Protein AF-U9UHY8-F1 (afdb_monomer_lite)

Foldseek 3Di:
DDDPPDDPDDPCPPDPPCPVPPDDQDDLLVVQLVVVVVVPPDPDDPVVSVVVSVVVVVVDDVVVVVVSVVVSVVVSVVVVVVVVVVVVVVVVVVVVVVVVPDPDPPDDDDD

Structure (mmCIF, N/CA/C/O backbone):
data_AF-U9UHY8-F1
#
_entry.id   AF-U9UHY8-F1
#
loop_
_atom_site.group_PDB
_atom_site.id
_atom_site.type_symbol
_atom_site.label_atom_id
_atom_site.label_alt_id
_atom_site.label_comp_id
_atom_site.label_asym_id
_atom_site.label_entity_id
_atom_site.label_seq_id
_atom_site.pdbx_PDB_ins_code
_atom_site.Cartn_x
_atom_site.Cartn_y
_atom_site.Cartn_z
_atom_site.occupancy
_atom_site.B_iso_or_equiv
_atom_site.auth_seq_id
_atom_site.auth_comp_id
_atom_site.auth_asym_id
_atom_site.auth_atom_id
_atom_site.pdbx_PDB_model_num
ATOM 1 N N . MET A 1 1 ? -23.013 -54.984 -7.892 1.00 50.12 1 MET A N 1
ATOM 2 C CA . MET A 1 1 ? -21.879 -54.576 -7.036 1.00 50.12 1 MET A CA 1
ATOM 3 C C . MET A 1 1 ? -21.319 -53.286 -7.613 1.00 50.12 1 MET A C 1
ATOM 5 O O . MET A 1 1 ? -20.990 -53.283 -8.791 1.00 50.12 1 MET A O 1
ATOM 9 N N . ALA A 1 2 ? -21.341 -52.182 -6.862 1.00 60.88 2 ALA A N 1
ATOM 10 C CA . ALA A 1 2 ? -20.908 -50.880 -7.369 1.00 60.88 2 ALA A CA 1
ATOM 11 C C . ALA A 1 2 ? -19.380 -50.768 -7.292 1.00 60.88 2 ALA A C 1
ATOM 13 O O . ALA A 1 2 ? -18.789 -50.915 -6.225 1.00 60.88 2 ALA A O 1
ATOM 14 N N . GLU A 1 3 ? -18.756 -50.544 -8.442 1.00 63.19 3 GLU A N 1
ATOM 15 C CA . GLU A 1 3 ? -17.312 -50.421 -8.602 1.00 63.19 3 GLU A CA 1
ATOM 16 C C . GLU A 1 3 ? -16.850 -49.065 -8.032 1.00 63.19 3 GLU A C 1
ATOM 18 O O . GLU A 1 3 ? -17.045 -48.008 -8.636 1.00 63.19 3 GLU A O 1
ATOM 23 N N . LEU A 1 4 ? -16.287 -49.078 -6.820 1.00 66.25 4 LEU A N 1
ATOM 24 C CA . LEU A 1 4 ? -15.700 -47.896 -6.190 1.00 66.25 4 LEU A CA 1
ATOM 25 C C . LEU A 1 4 ? -14.406 -47.524 -6.922 1.00 66.25 4 LEU A C 1
ATOM 27 O O . LEU A 1 4 ? -13.341 -48.080 -6.661 1.00 66.25 4 LEU A O 1
ATOM 31 N N . ARG A 1 5 ? -14.487 -46.554 -7.838 1.00 68.62 5 ARG A N 1
ATOM 32 C CA . ARG A 1 5 ? -13.304 -45.926 -8.437 1.00 68.62 5 ARG A CA 1
ATOM 33 C C . ARG A 1 5 ? -12.611 -45.048 -7.397 1.00 68.62 5 ARG A C 1
ATOM 35 O O . ARG A 1 5 ? -13.010 -43.911 -7.155 1.00 68.62 5 ARG A O 1
ATOM 42 N N . VAL A 1 6 ? -11.560 -45.586 -6.783 1.00 65.75 6 VAL A N 1
ATOM 43 C CA . VAL A 1 6 ? -10.645 -44.828 -5.925 1.00 65.75 6 VAL A CA 1
ATOM 44 C C . VAL A 1 6 ? -9.783 -43.946 -6.823 1.00 65.75 6 VAL A C 1
ATOM 46 O O . VAL A 1 6 ? -8.855 -44.415 -7.477 1.00 65.75 6 VAL A O 1
ATOM 49 N N . PHE A 1 7 ? -10.098 -42.654 -6.876 1.00 70.25 7 PHE A N 1
ATOM 50 C CA . PHE A 1 7 ? -9.213 -41.673 -7.493 1.00 70.25 7 PHE A CA 1
ATOM 51 C C . PHE A 1 7 ? -8.005 -41.464 -6.582 1.00 70.25 7 PHE A C 1
ATOM 53 O O . PHE A 1 7 ? -8.084 -40.785 -5.558 1.00 70.25 7 PHE A O 1
ATOM 60 N N . GLN A 1 8 ? -6.872 -42.053 -6.956 1.00 67.94 8 GLN A N 1
ATOM 61 C CA . GLN A 1 8 ? -5.594 -41.772 -6.320 1.00 67.94 8 GLN A CA 1
ATOM 62 C C . GLN A 1 8 ? -5.168 -40.346 -6.693 1.00 67.94 8 GLN A C 1
ATOM 64 O O . GLN A 1 8 ? -4.636 -40.099 -7.773 1.00 67.94 8 GLN A O 1
ATOM 69 N N . TYR A 1 9 ? -5.440 -39.383 -5.811 1.00 68.62 9 TYR A N 1
ATOM 70 C CA . TYR A 1 9 ? -4.978 -38.010 -5.989 1.00 68.62 9 TYR A CA 1
ATOM 71 C C . TYR A 1 9 ? -3.472 -37.940 -5.719 1.00 68.62 9 TYR A C 1
ATOM 73 O O . TYR A 1 9 ? -3.028 -37.739 -4.589 1.00 68.62 9 TYR A O 1
ATOM 81 N N . SER A 1 10 ? -2.664 -38.108 -6.763 1.00 68.44 10 SER A N 1
ATOM 82 C CA . SER A 1 10 ? -1.267 -37.694 -6.718 1.00 68.44 10 SER A CA 1
ATOM 83 C C . SER A 1 10 ? -1.235 -36.170 -6.814 1.00 68.44 10 SER A C 1
ATOM 85 O O . SER A 1 10 ? -1.471 -35.616 -7.890 1.00 68.44 10 SER A O 1
ATOM 87 N N . PHE A 1 11 ? -0.961 -35.482 -5.703 1.00 67.38 11 PHE A N 1
ATOM 88 C CA . PHE A 1 11 ? -0.604 -34.065 -5.730 1.00 67.38 11 PHE A CA 1
ATOM 89 C C . PHE A 1 11 ? 0.708 -33.927 -6.506 1.00 67.38 11 PHE A C 1
ATOM 91 O O . PHE A 1 11 ? 1.805 -33.992 -5.953 1.00 67.38 11 PHE A O 1
ATOM 98 N N . GLN A 1 12 ? 0.592 -33.795 -7.823 1.00 61.34 12 GLN A N 1
ATOM 99 C CA . GLN A 1 12 ? 1.695 -33.438 -8.685 1.00 61.34 12 GLN A CA 1
ATOM 100 C C . GLN A 1 12 ? 2.038 -31.991 -8.337 1.00 61.34 12 GLN A C 1
ATOM 102 O O . GLN A 1 12 ? 1.374 -31.049 -8.769 1.00 61.34 12 GLN A O 1
ATOM 107 N N . SER A 1 13 ? 3.083 -31.794 -7.530 1.00 57.91 13 SER A N 1
ATOM 108 C CA . SER A 1 13 ? 3.714 -30.490 -7.295 1.00 57.91 13 SER A CA 1
ATOM 109 C C . SER A 1 13 ? 4.454 -30.022 -8.554 1.00 57.91 13 SER A C 1
ATOM 111 O O . SER A 1 13 ? 5.592 -29.552 -8.477 1.00 57.91 13 SER A O 1
ATOM 113 N N . GLU A 1 14 ? 3.847 -30.244 -9.720 1.00 52.88 14 GLU A N 1
ATOM 114 C CA . GLU A 1 14 ? 4.429 -30.152 -11.041 1.00 52.88 14 GLU A CA 1
ATOM 115 C C . GLU A 1 14 ? 4.655 -28.702 -11.355 1.00 52.88 14 GLU A C 1
ATOM 117 O O . GLU A 1 14 ? 3.864 -28.025 -12.001 1.00 52.88 14 GLU A O 1
ATOM 122 N N . THR A 1 15 ? 5.774 -28.228 -10.826 1.00 52.56 15 THR A N 1
ATOM 123 C CA . THR A 1 15 ? 6.261 -26.881 -10.950 1.00 52.56 15 THR A CA 1
ATOM 124 C C . THR A 1 15 ? 5.168 -25.902 -10.538 1.00 52.56 15 THR A C 1
ATOM 126 O O . THR A 1 15 ? 4.305 -25.502 -11.318 1.00 52.56 15 THR A O 1
ATOM 129 N N . LEU A 1 16 ? 5.274 -25.380 -9.316 1.00 50.16 16 LEU A N 1
ATOM 130 C CA . LEU A 1 16 ? 5.025 -23.957 -9.128 1.00 50.16 16 LEU A CA 1
ATOM 131 C C . LEU A 1 16 ? 5.842 -23.252 -10.216 1.00 50.16 16 LEU A C 1
ATOM 133 O O . LEU A 1 16 ? 6.993 -22.876 -10.009 1.00 50.16 16 LEU A O 1
ATOM 137 N N . LYS A 1 17 ? 5.267 -23.135 -11.417 1.00 53.78 17 LYS A N 1
ATOM 138 C CA . LYS A 1 17 ? 5.657 -22.226 -12.461 1.00 53.78 17 LYS A CA 1
ATOM 139 C C . LYS A 1 17 ? 5.433 -20.929 -11.742 1.00 53.78 17 LYS A C 1
ATOM 141 O O . LYS A 1 17 ? 4.335 -20.374 -11.721 1.00 53.78 17 LYS A O 1
ATOM 146 N N . VAL A 1 18 ? 6.495 -20.478 -11.086 1.00 56.72 18 VAL A N 1
ATOM 147 C CA . VAL A 1 18 ? 6.726 -19.107 -10.705 1.00 56.72 18 VAL A CA 1
ATOM 148 C C . VAL A 1 18 ? 6.818 -18.375 -12.040 1.00 56.72 18 VAL A C 1
ATOM 150 O O . VAL A 1 18 ? 7.854 -17.842 -12.426 1.00 56.72 18 VAL A O 1
ATOM 153 N N . LEU A 1 19 ? 5.704 -18.355 -12.784 1.00 53.22 19 LEU A N 1
ATOM 154 C CA . LEU A 1 19 ? 5.313 -17.250 -13.607 1.00 53.22 19 LEU A CA 1
ATOM 155 C C . LEU A 1 19 ? 5.497 -16.105 -12.640 1.00 53.22 19 LEU A C 1
ATOM 157 O O . LEU A 1 19 ? 4.753 -15.991 -11.664 1.00 53.22 19 LEU A O 1
ATOM 161 N N . LYS A 1 20 ? 6.601 -15.376 -12.816 1.00 59.91 20 LYS A N 1
ATOM 162 C CA . LYS A 1 20 ? 6.973 -14.224 -12.009 1.00 59.91 20 LYS A CA 1
ATOM 163 C C . LYS A 1 20 ? 5.884 -13.187 -12.253 1.00 59.91 20 LYS A C 1
ATOM 165 O O . LYS A 1 20 ? 6.095 -12.232 -12.999 1.00 59.91 20 LYS A O 1
ATOM 170 N N . LYS A 1 21 ? 4.692 -13.412 -11.687 1.00 60.25 21 LYS A N 1
ATOM 171 C CA . LYS A 1 21 ? 3.534 -12.544 -11.798 1.00 60.25 21 LYS A CA 1
ATOM 172 C C . LYS A 1 21 ? 4.046 -11.212 -11.308 1.00 60.25 21 LYS A C 1
ATOM 174 O O . LYS A 1 21 ? 4.580 -11.098 -10.198 1.00 60.25 21 LYS A O 1
ATOM 179 N N . ARG A 1 22 ? 4.015 -10.230 -12.207 1.00 62.81 22 ARG A N 1
ATOM 180 C CA . ARG A 1 22 ? 4.494 -8.890 -11.900 1.00 62.81 22 ARG A CA 1
ATOM 181 C C . ARG A 1 22 ? 3.706 -8.446 -10.672 1.00 62.81 22 ARG A C 1
ATOM 183 O O . ARG A 1 22 ? 2.477 -8.446 -10.700 1.00 62.81 22 ARG A O 1
ATOM 190 N N . LYS A 1 23 ? 4.414 -8.160 -9.571 1.00 65.75 23 LYS A N 1
ATOM 191 C CA . LYS A 1 23 ? 3.785 -7.612 -8.365 1.00 65.75 23 LYS A CA 1
ATOM 192 C C . LYS A 1 23 ? 2.988 -6.391 -8.814 1.00 65.75 23 LYS A C 1
ATOM 194 O O . LYS A 1 23 ? 3.563 -5.526 -9.479 1.00 65.75 23 LYS A O 1
ATOM 199 N N . ARG A 1 24 ? 1.688 -6.378 -8.504 1.00 69.81 24 ARG A N 1
ATOM 200 C CA . ARG A 1 24 ? 0.781 -5.298 -8.900 1.00 69.81 24 ARG A CA 1
ATOM 201 C C . ARG A 1 24 ? 1.358 -3.956 -8.453 1.00 69.81 24 ARG A C 1
ATOM 203 O O . ARG A 1 24 ? 2.095 -3.872 -7.459 1.00 69.81 24 ARG A O 1
ATOM 210 N N . GLU A 1 25 ? 1.057 -2.924 -9.229 1.00 72.62 25 GLU A N 1
ATOM 211 C CA . GLU A 1 25 ? 1.370 -1.559 -8.831 1.00 72.62 25 GLU A CA 1
ATOM 212 C C . GLU A 1 25 ? 0.694 -1.280 -7.484 1.00 72.62 25 GLU A C 1
ATOM 214 O O . GLU A 1 25 ? -0.391 -1.791 -7.196 1.00 72.62 25 GLU A O 1
ATOM 219 N N . SER A 1 26 ? 1.409 -0.594 -6.593 1.00 75.19 26 SER A N 1
ATOM 220 C CA . SER A 1 26 ? 0.891 -0.364 -5.245 1.00 75.19 26 SER A CA 1
ATOM 221 C C . SER A 1 26 ? -0.303 0.589 -5.331 1.00 75.19 26 SER A C 1
ATOM 223 O O . SER A 1 26 ? -0.259 1.528 -6.116 1.00 75.19 26 SER A O 1
ATOM 225 N N . ASN A 1 27 ? -1.360 0.353 -4.550 1.00 83.88 27 ASN A N 1
ATOM 226 C CA . ASN A 1 27 ? -2.505 1.269 -4.439 1.00 83.88 27 ASN A CA 1
ATOM 227 C C . ASN A 1 27 ? -2.105 2.483 -3.564 1.00 83.88 27 ASN A C 1
ATOM 229 O O . ASN A 1 27 ? -1.439 2.257 -2.545 1.00 83.88 27 ASN A O 1
ATOM 233 N N . PRO A 1 28 ? -2.506 3.729 -3.908 1.00 83.69 28 PRO A N 1
ATOM 234 C CA . PRO A 1 28 ? -2.356 4.912 -3.050 1.00 83.69 28 PRO A CA 1
ATOM 235 C C . PRO A 1 28 ? -2.713 4.678 -1.575 1.00 83.69 28 PRO A C 1
ATOM 237 O O . PRO A 1 28 ? -1.973 5.101 -0.687 1.00 83.69 28 PRO A O 1
ATOM 240 N N . PHE A 1 29 ? -3.781 3.919 -1.311 1.00 84.88 29 PHE A N 1
ATOM 241 C CA . PHE A 1 29 ? -4.231 3.594 0.044 1.00 84.88 29 PHE A CA 1
ATOM 242 C C . PHE A 1 29 ? -3.177 2.839 0.871 1.00 84.88 29 PHE A C 1
ATOM 244 O O . PHE A 1 29 ? -3.044 3.067 2.072 1.00 84.88 29 PHE A O 1
ATOM 251 N N . PHE A 1 30 ? -2.391 1.951 0.249 1.00 84.69 30 PHE A N 1
ATOM 252 C CA . PHE A 1 30 ? -1.370 1.191 0.977 1.00 84.69 30 PHE A CA 1
ATOM 253 C C . PHE A 1 30 ? -0.216 2.074 1.450 1.00 84.69 30 PHE A C 1
ATOM 255 O O . PHE A 1 30 ? 0.325 1.811 2.521 1.00 84.69 30 PHE A O 1
ATOM 262 N N . LEU A 1 31 ? 0.151 3.109 0.683 1.00 84.62 31 LEU A N 1
ATOM 263 C CA . LEU A 1 31 ? 1.159 4.073 1.132 1.00 84.62 31 LEU A CA 1
ATOM 264 C C . LEU A 1 31 ? 0.634 4.894 2.304 1.00 84.62 31 LEU A C 1
ATOM 266 O O . LEU A 1 31 ? 1.323 4.996 3.311 1.00 84.62 31 LEU A O 1
ATOM 270 N N . PHE A 1 32 ? -0.595 5.397 2.196 1.00 87.44 32 PHE A N 1
ATOM 271 C CA . PHE A 1 32 ? -1.240 6.153 3.266 1.00 87.44 32 PHE A CA 1
ATOM 272 C C . PHE A 1 32 ? -1.332 5.344 4.567 1.00 87.44 32 PHE A C 1
ATOM 274 O O . PHE A 1 32 ? -0.900 5.790 5.625 1.00 87.44 32 PHE A O 1
ATOM 281 N N . ARG A 1 33 ? -1.807 4.097 4.484 1.00 88.38 33 ARG A N 1
ATOM 282 C CA . ARG A 1 33 ? -1.876 3.198 5.639 1.00 88.38 33 ARG A CA 1
ATOM 283 C C . ARG A 1 33 ? -0.495 2.904 6.237 1.00 88.38 33 ARG A C 1
ATOM 285 O O . ARG A 1 33 ? -0.383 2.763 7.453 1.00 88.38 33 ARG A O 1
ATOM 292 N N . ASN A 1 34 ? 0.540 2.765 5.407 1.00 87.00 34 ASN A N 1
ATOM 293 C CA . ASN A 1 34 ? 1.896 2.528 5.900 1.00 87.00 34 ASN A CA 1
ATOM 294 C C . ASN A 1 34 ? 2.470 3.770 6.597 1.00 87.00 34 ASN A C 1
ATOM 296 O O . ASN A 1 34 ? 3.056 3.631 7.662 1.00 87.00 34 ASN A O 1
ATOM 300 N N . ASP A 1 35 ? 2.224 4.963 6.054 1.00 88.00 35 ASP A N 1
ATOM 301 C CA . ASP A 1 35 ? 2.584 6.238 6.686 1.00 88.00 35 ASP A CA 1
ATOM 302 C C . ASP A 1 35 ? 1.887 6.406 8.049 1.00 88.00 35 ASP A C 1
ATOM 304 O O . ASP A 1 35 ? 2.537 6.709 9.047 1.00 88.00 35 ASP A O 1
ATOM 308 N N . MET A 1 36 ? 0.591 6.083 8.145 1.00 86.50 36 MET A N 1
ATOM 309 C CA . MET A 1 36 ? -0.123 6.055 9.431 1.00 86.50 36 MET A CA 1
ATOM 310 C C . MET A 1 36 ? 0.474 5.045 10.417 1.00 86.50 36 MET A C 1
ATOM 312 O O . MET A 1 36 ? 0.515 5.305 11.617 1.00 86.50 36 MET A O 1
ATOM 316 N N . ARG A 1 37 ? 0.946 3.891 9.929 1.00 86.00 37 ARG A N 1
ATOM 317 C CA . ARG A 1 37 ? 1.608 2.880 10.763 1.00 86.00 37 ARG A CA 1
ATOM 318 C C . ARG A 1 37 ? 2.967 3.341 11.270 1.00 86.00 37 ARG A C 1
ATOM 320 O O . ARG A 1 37 ? 3.300 3.026 12.404 1.00 86.00 37 ARG A O 1
ATOM 327 N N . GLU A 1 38 ? 3.741 4.040 10.450 1.00 86.38 38 GLU A N 1
ATOM 328 C CA . GLU A 1 38 ? 5.041 4.592 10.848 1.00 86.38 38 GLU A C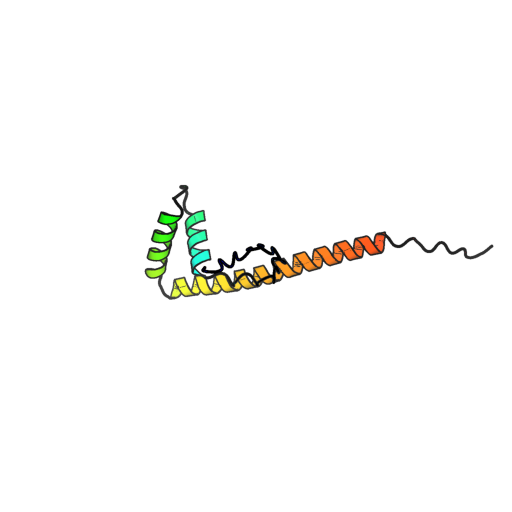A 1
ATOM 329 C C . GLU A 1 38 ? 4.884 5.732 11.859 1.00 86.38 38 GLU A C 1
ATOM 331 O O . GLU A 1 38 ? 5.659 5.821 12.807 1.00 86.38 38 GLU A O 1
ATOM 336 N N . LYS A 1 39 ? 3.837 6.553 11.713 1.00 85.00 39 LYS A N 1
ATOM 337 C CA . LYS A 1 39 ? 3.498 7.623 12.665 1.00 85.00 39 LYS A CA 1
ATOM 338 C C . LYS A 1 39 ? 2.885 7.110 13.967 1.00 85.00 39 LYS A C 1
ATOM 340 O O . LYS A 1 39 ? 2.943 7.795 14.987 1.00 85.00 39 LYS A O 1
ATOM 345 N N . ALA A 1 40 ? 2.288 5.920 13.955 1.00 84.12 40 ALA A N 1
ATOM 346 C CA . ALA A 1 40 ? 1.733 5.317 15.155 1.00 84.12 40 ALA A CA 1
ATOM 347 C C . ALA A 1 40 ? 2.865 4.895 16.108 1.00 84.12 40 ALA A C 1
ATOM 349 O O . ALA A 1 40 ? 3.547 3.898 15.893 1.00 84.12 40 ALA A O 1
ATOM 350 N N . GLN A 1 41 ? 3.031 5.637 17.206 1.00 69.19 41 GLN A N 1
ATOM 351 C CA . GLN A 1 41 ? 4.031 5.345 18.243 1.00 69.19 41 GLN A CA 1
ATOM 352 C C . GLN A 1 41 ? 3.771 4.016 18.975 1.00 69.19 41 GLN A C 1
ATOM 354 O O . GLN A 1 41 ? 4.693 3.396 19.502 1.00 69.19 41 GLN A O 1
ATOM 359 N N . LYS A 1 42 ? 2.513 3.558 19.013 1.00 77.69 42 LYS A N 1
ATOM 360 C CA . LYS A 1 42 ? 2.111 2.295 19.647 1.00 77.69 42 LYS A CA 1
ATOM 361 C C . LYS A 1 42 ? 1.978 1.191 18.600 1.00 77.69 42 LYS A C 1
ATOM 363 O O . LYS A 1 42 ? 1.459 1.420 17.508 1.00 77.69 42 LYS A O 1
ATOM 368 N N . LYS A 1 43 ? 2.376 -0.037 18.961 1.00 77.62 43 LYS A N 1
ATOM 369 C CA . LYS A 1 43 ? 2.132 -1.254 18.164 1.00 77.62 43 LYS A CA 1
ATOM 370 C C . LYS A 1 43 ? 0.634 -1.589 18.170 1.00 77.62 43 LYS A C 1
ATOM 372 O O . LYS A 1 43 ? 0.196 -2.502 18.860 1.00 77.62 43 LYS A O 1
ATOM 377 N N . LEU A 1 44 ? -0.146 -0.821 17.415 1.00 80.50 44 LEU A N 1
ATOM 378 C CA . LEU A 1 44 ? -1.567 -1.070 17.204 1.00 80.50 44 LEU A CA 1
ATOM 379 C C . LEU A 1 44 ? -1.765 -2.395 16.472 1.00 80.50 44 LEU A C 1
ATOM 381 O O . LEU A 1 44 ? -0.978 -2.773 15.591 1.00 80.50 44 LEU A O 1
ATOM 385 N N . LYS A 1 45 ? -2.852 -3.093 16.812 1.00 87.06 45 LYS A N 1
ATOM 386 C CA . LYS A 1 45 ? -3.227 -4.313 16.106 1.00 87.06 45 LYS A CA 1
ATOM 387 C C . LYS A 1 45 ? -3.553 -3.955 14.661 1.00 87.06 45 LYS A C 1
ATOM 389 O O . LYS A 1 45 ? -4.244 -2.979 14.370 1.00 87.06 45 LYS A O 1
ATOM 394 N N . MET A 1 46 ? -3.072 -4.774 13.730 1.00 83.31 46 MET A N 1
ATOM 395 C CA . MET A 1 46 ? -3.193 -4.488 12.299 1.00 83.31 46 MET A CA 1
ATOM 396 C C . MET A 1 46 ? -4.652 -4.304 11.839 1.00 83.31 46 MET A C 1
ATOM 398 O O . MET A 1 46 ? -4.916 -3.564 10.890 1.00 83.31 46 MET A O 1
A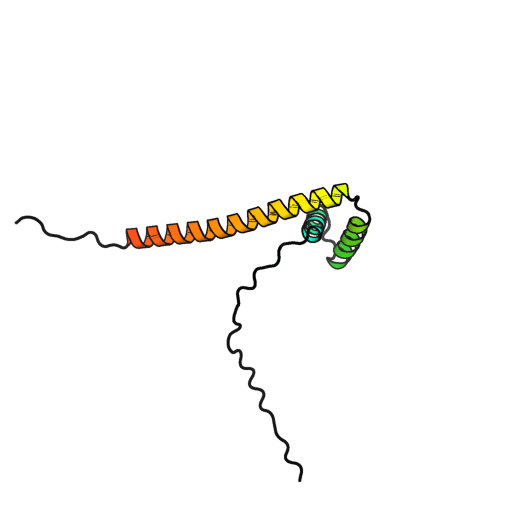TOM 402 N N . THR A 1 47 ? -5.600 -4.956 12.515 1.00 87.69 47 THR A N 1
ATOM 403 C CA . THR A 1 47 ? -7.044 -4.837 12.275 1.00 87.69 47 THR A CA 1
ATOM 404 C C . THR A 1 47 ? -7.574 -3.440 12.586 1.00 87.69 47 THR A C 1
ATOM 406 O O . THR A 1 47 ? -8.299 -2.876 11.773 1.00 87.69 47 THR A O 1
ATOM 409 N N . GLU A 1 48 ? -7.183 -2.862 13.720 1.00 88.19 48 GLU A N 1
ATOM 410 C CA . GLU A 1 48 ? -7.618 -1.528 14.155 1.00 88.19 48 GLU A CA 1
ATOM 411 C C . GLU A 1 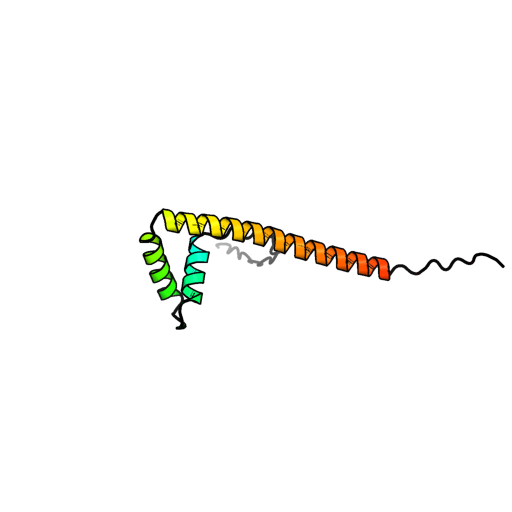48 ? -7.034 -0.454 13.247 1.00 88.19 48 GLU A C 1
ATOM 413 O O . GLU A 1 48 ? -7.761 0.394 12.735 1.00 88.19 48 GLU A O 1
ATOM 418 N N . LEU A 1 49 ? -5.743 -0.578 12.934 1.00 88.50 49 LEU A N 1
ATOM 419 C CA . LEU A 1 49 ? -5.069 0.327 12.012 1.00 88.50 49 LEU A CA 1
ATOM 420 C C . LEU A 1 49 ? -5.705 0.306 10.615 1.00 88.50 49 LEU A C 1
ATOM 422 O O . LEU A 1 49 ? -5.799 1.338 9.960 1.00 88.50 49 LEU A O 1
ATOM 426 N N . SER A 1 50 ? -6.164 -0.860 10.151 1.00 87.44 50 SER A N 1
ATOM 427 C CA . SER A 1 50 ? -6.851 -0.969 8.857 1.00 87.44 50 SER A CA 1
ATOM 428 C C . SER A 1 50 ? -8.202 -0.260 8.857 1.00 87.44 50 SER A C 1
ATOM 430 O O . SER A 1 50 ? -8.539 0.371 7.856 1.00 87.44 50 SER A O 1
ATOM 432 N N . LYS A 1 51 ? -8.962 -0.362 9.958 1.00 90.38 51 LYS A N 1
ATOM 433 C CA . LYS A 1 51 ? -10.248 0.331 10.119 1.00 90.38 51 LYS A CA 1
ATOM 434 C C . LYS A 1 51 ? -10.037 1.844 10.125 1.00 90.38 51 LYS A C 1
ATOM 436 O O . LYS A 1 51 ? -10.528 2.512 9.224 1.00 90.38 51 LYS A O 1
ATOM 441 N N . MET A 1 52 ? -9.171 2.337 11.015 1.00 88.81 52 MET A N 1
ATOM 442 C CA . MET A 1 52 ? -8.832 3.763 11.112 1.00 88.81 52 MET A CA 1
ATOM 443 C C . MET A 1 52 ? -8.341 4.329 9.777 1.00 88.81 52 MET A C 1
ATOM 445 O O . MET A 1 52 ? -8.838 5.353 9.323 1.00 88.81 52 MET A O 1
ATOM 449 N N . ALA A 1 53 ? -7.419 3.636 9.100 1.00 89.94 53 ALA A N 1
ATOM 450 C CA . ALA A 1 53 ? -6.922 4.088 7.805 1.00 89.94 53 ALA A CA 1
ATOM 451 C C . ALA A 1 53 ? -8.030 4.150 6.745 1.00 89.94 53 ALA A C 1
ATOM 453 O O . ALA A 1 53 ? -8.033 5.062 5.923 1.00 89.94 53 ALA A O 1
ATOM 454 N N . SER A 1 54 ? -8.969 3.200 6.752 1.00 90.69 54 SER A N 1
ATOM 455 C CA . SER A 1 54 ? -10.092 3.188 5.807 1.00 90.69 54 SER A CA 1
ATOM 456 C C . SER A 1 54 ? -11.043 4.360 6.045 1.00 90.69 54 SER A C 1
ATOM 458 O O . SER A 1 54 ? -11.473 4.992 5.082 1.00 90.69 54 SER A O 1
ATOM 460 N N . ASP A 1 55 ? -11.327 4.678 7.306 1.00 92.00 55 ASP A N 1
ATOM 461 C CA . ASP A 1 55 ? -12.206 5.788 7.676 1.00 92.00 55 ASP A CA 1
ATOM 462 C C . ASP A 1 55 ? -11.549 7.137 7.358 1.00 92.00 55 ASP A C 1
ATOM 464 O O . ASP A 1 55 ? -12.144 7.971 6.673 1.00 92.00 55 ASP A O 1
ATOM 468 N N . SER A 1 56 ? -10.271 7.312 7.715 1.00 89.06 56 SER A N 1
ATOM 469 C CA . SER A 1 56 ? -9.497 8.501 7.340 1.00 89.06 56 SER A CA 1
ATOM 470 C C . SER A 1 56 ? -9.377 8.661 5.821 1.00 89.06 56 SER A C 1
ATOM 472 O O . SER A 1 56 ? -9.452 9.774 5.312 1.00 89.06 56 SER A O 1
ATOM 474 N N . TRP A 1 57 ? -9.246 7.564 5.068 1.00 88.19 57 TRP A N 1
ATOM 475 C CA . TRP A 1 57 ? -9.199 7.609 3.603 1.00 88.19 57 TRP A CA 1
ATOM 476 C C . TRP A 1 57 ? -10.508 8.075 2.964 1.00 88.19 57 TRP A C 1
ATOM 478 O O . TRP A 1 57 ? -10.486 8.752 1.934 1.00 88.19 57 TRP A O 1
ATOM 488 N N . LYS A 1 58 ? -11.653 7.734 3.560 1.00 88.81 58 LYS A N 1
ATOM 489 C CA . LYS A 1 58 ? -12.954 8.230 3.095 1.00 88.81 58 LYS A CA 1
ATOM 490 C C . LYS A 1 58 ? -13.096 9.726 3.363 1.00 88.81 58 LYS A C 1
ATOM 492 O O . LYS A 1 58 ? -13.509 10.439 2.453 1.00 88.81 58 LYS A O 1
ATOM 497 N N . LEU A 1 59 ? -12.682 10.170 4.551 1.00 91.19 59 LEU A N 1
ATOM 498 C CA . LEU A 1 59 ? -12.739 11.568 4.999 1.00 91.19 59 LEU A CA 1
ATOM 499 C C . LEU A 1 59 ? -11.736 12.494 4.292 1.00 91.19 59 LEU A C 1
ATOM 501 O O . LEU A 1 59 ? -11.920 13.706 4.299 1.00 91.19 59 LEU A O 1
ATOM 505 N N . LEU A 1 60 ? -10.683 11.945 3.681 1.00 87.50 60 LEU A N 1
ATOM 506 C CA . LEU A 1 60 ? -9.694 12.721 2.931 1.00 87.50 60 LEU A CA 1
ATOM 507 C C . LEU A 1 60 ? -10.329 13.483 1.755 1.00 87.50 60 LEU A C 1
ATOM 509 O O . LEU A 1 60 ? -11.090 12.911 0.963 1.00 87.50 60 LEU A O 1
ATOM 513 N N . SER A 1 61 ? -9.933 14.749 1.611 1.00 88.94 61 SER A N 1
ATOM 514 C CA . SER A 1 61 ? -10.287 15.609 0.480 1.00 88.94 61 SER A CA 1
ATOM 515 C C . SER A 1 61 ? -9.770 15.032 -0.848 1.00 88.94 61 SER A C 1
ATOM 517 O O . SER A 1 61 ? -8.850 14.202 -0.889 1.00 88.94 61 SER A O 1
ATOM 519 N N . GLU A 1 62 ? -10.358 15.450 -1.969 1.00 85.44 62 GLU A N 1
ATOM 520 C CA . GLU A 1 62 ? -9.887 15.024 -3.294 1.00 85.44 62 GLU A CA 1
ATOM 521 C C . GLU A 1 62 ? -8.462 15.510 -3.593 1.00 85.44 62 GLU A C 1
ATOM 523 O O . GLU A 1 62 ? -7.686 14.797 -4.238 1.00 85.44 62 GLU A O 1
ATOM 528 N N . GLU A 1 63 ? -8.088 16.669 -3.053 1.00 85.81 63 GLU A N 1
ATOM 529 C CA . GLU A 1 63 ? -6.757 17.267 -3.164 1.00 85.81 63 GLU A CA 1
ATOM 530 C C . GLU A 1 63 ? -5.693 16.408 -2.472 1.00 85.81 63 GLU A C 1
ATOM 532 O O . GLU A 1 63 ? -4.660 16.068 -3.063 1.00 85.81 63 GLU A O 1
ATOM 537 N N . ASP A 1 64 ? -5.971 15.948 -1.252 1.00 84.56 64 ASP A N 1
ATOM 538 C CA . ASP A 1 64 ? -5.056 15.063 -0.536 1.00 84.56 64 ASP A CA 1
ATOM 539 C C . ASP A 1 64 ? -4.964 13.692 -1.211 1.00 84.56 64 ASP A C 1
ATOM 541 O O . ASP A 1 64 ? -3.877 13.119 -1.352 1.00 84.56 64 ASP A O 1
ATOM 545 N N . LYS A 1 65 ? -6.087 13.170 -1.717 1.00 85.44 65 LYS A N 1
ATOM 546 C CA . LYS A 1 65 ? -6.091 11.945 -2.532 1.00 85.44 65 LYS A CA 1
ATOM 547 C C . LYS A 1 65 ? -5.233 12.120 -3.789 1.00 85.44 65 LYS A C 1
ATOM 549 O O . LYS A 1 65 ? -4.519 11.186 -4.166 1.00 85.44 65 LYS A O 1
ATOM 554 N N . ALA A 1 66 ? -5.241 13.295 -4.421 1.00 87.31 66 ALA A N 1
ATOM 555 C CA . ALA A 1 66 ? -4.387 13.599 -5.568 1.00 87.31 66 ALA A CA 1
ATOM 556 C C . ALA A 1 66 ? -2.896 13.619 -5.193 1.00 87.31 66 ALA A C 1
ATOM 558 O O . ALA A 1 66 ? -2.072 13.062 -5.926 1.00 87.31 66 ALA A O 1
ATOM 559 N N . LYS A 1 67 ? -2.539 14.156 -4.019 1.00 89.00 67 LYS A N 1
ATOM 560 C CA . LYS A 1 67 ? -1.170 14.083 -3.483 1.00 89.00 67 LYS A CA 1
ATOM 561 C C . LYS A 1 67 ? -0.701 12.633 -3.337 1.00 89.00 67 LYS A C 1
ATOM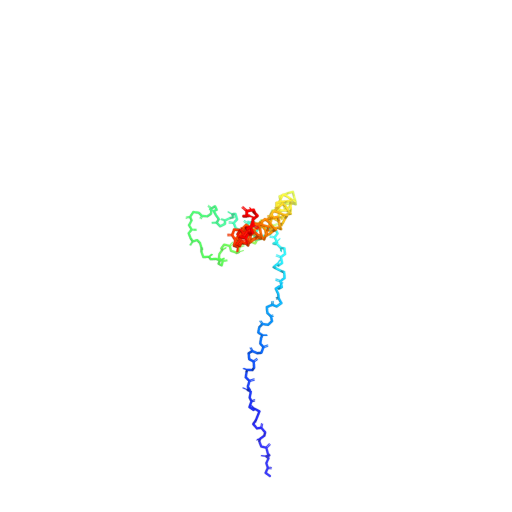 563 O O . LYS A 1 67 ? 0.378 12.282 -3.819 1.00 89.00 67 LYS A O 1
ATOM 568 N N . TRP A 1 68 ? -1.532 11.760 -2.766 1.00 87.75 68 TRP A N 1
ATOM 569 C CA . TRP A 1 68 ? -1.215 10.332 -2.637 1.00 87.75 68 TRP A CA 1
ATOM 570 C C . TRP A 1 68 ? -1.131 9.606 -3.989 1.00 87.75 68 TRP A C 1
ATOM 572 O O . TRP A 1 68 ? -0.273 8.735 -4.159 1.00 87.75 68 TRP A O 1
ATOM 582 N N . LYS A 1 69 ? -1.949 9.990 -4.981 1.00 87.44 69 LYS A N 1
ATOM 583 C CA . LYS A 1 69 ? -1.834 9.494 -6.367 1.00 87.44 69 LYS A CA 1
ATOM 584 C C . LYS A 1 69 ? -0.497 9.893 -7.014 1.00 87.44 69 LYS A C 1
ATOM 586 O O . LYS A 1 69 ? 0.154 9.068 -7.649 1.00 87.44 69 LYS A O 1
ATOM 591 N N . ARG A 1 70 ? -0.026 11.124 -6.813 1.00 87.56 70 ARG A N 1
ATOM 592 C CA . ARG A 1 70 ? 1.294 11.547 -7.321 1.00 87.56 70 ARG A CA 1
ATOM 593 C C . ARG A 1 70 ? 2.432 10.784 -6.636 1.00 87.56 70 ARG A C 1
ATOM 595 O O . ARG A 1 70 ? 3.340 10.286 -7.300 1.00 87.56 70 ARG A O 1
ATOM 602 N N . LEU A 1 71 ? 2.358 10.620 -5.313 1.00 85.06 71 LEU A N 1
ATOM 603 C CA . LEU A 1 71 ? 3.355 9.867 -4.544 1.00 85.06 71 LEU A CA 1
ATOM 604 C C . LEU A 1 71 ? 3.438 8.395 -4.973 1.00 85.06 71 LEU A C 1
ATOM 606 O O . LEU A 1 71 ? 4.543 7.860 -5.101 1.00 85.06 71 LEU A O 1
ATOM 610 N N . ILE A 1 72 ? 2.299 7.739 -5.239 1.00 87.00 72 ILE A N 1
ATOM 611 C CA . ILE A 1 72 ? 2.294 6.341 -5.695 1.00 87.00 72 ILE A CA 1
ATOM 612 C C . ILE A 1 72 ? 2.967 6.195 -7.059 1.00 87.00 72 ILE A C 1
ATOM 614 O O . ILE A 1 72 ? 3.693 5.226 -7.290 1.00 87.00 72 ILE A O 1
ATOM 618 N N . GLU A 1 73 ? 2.769 7.167 -7.949 1.00 85.19 73 GLU A N 1
ATOM 619 C CA . GLU A 1 73 ? 3.348 7.158 -9.285 1.00 85.19 73 GLU A CA 1
ATOM 620 C C . GLU A 1 73 ? 4.876 7.265 -9.216 1.00 85.19 73 GLU A C 1
ATOM 622 O O . GLU A 1 73 ? 5.588 6.444 -9.804 1.00 85.19 73 GLU A O 1
ATOM 627 N N . ILE A 1 74 ? 5.386 8.209 -8.417 1.00 84.31 74 ILE A N 1
ATOM 628 C CA . ILE A 1 74 ? 6.823 8.376 -8.158 1.00 84.31 74 ILE A CA 1
ATOM 629 C C . ILE A 1 74 ? 7.403 7.100 -7.537 1.00 84.31 74 ILE A C 1
ATOM 631 O O . ILE A 1 74 ? 8.427 6.581 -7.992 1.00 84.31 74 ILE A O 1
ATOM 635 N N . TYR A 1 75 ? 6.729 6.546 -6.529 1.00 82.00 75 TYR A N 1
ATOM 636 C CA . TYR A 1 75 ? 7.166 5.330 -5.853 1.00 82.00 75 TYR A CA 1
ATOM 637 C C . TYR A 1 75 ? 7.226 4.125 -6.812 1.00 82.00 75 TYR A C 1
ATOM 639 O O . TYR A 1 75 ? 8.219 3.386 -6.826 1.00 82.00 75 TYR A O 1
ATOM 647 N N . ASN A 1 76 ? 6.210 3.940 -7.663 1.00 79.25 76 ASN A N 1
ATOM 648 C CA . ASN A 1 76 ? 6.168 2.869 -8.659 1.00 79.25 76 ASN A CA 1
ATOM 649 C C . ASN A 1 76 ? 7.263 3.042 -9.730 1.00 79.25 76 ASN A C 1
ATOM 651 O O . ASN A 1 76 ? 7.941 2.061 -10.061 1.00 79.25 76 ASN A O 1
ATOM 655 N N . LYS A 1 77 ? 7.503 4.273 -10.214 1.00 77.50 77 LYS A N 1
ATOM 656 C CA . LYS A 1 77 ? 8.624 4.607 -11.118 1.00 77.50 77 LYS A CA 1
ATOM 657 C C . LYS A 1 77 ? 9.974 4.251 -10.477 1.00 77.50 77 LYS A C 1
ATOM 659 O O . LYS A 1 77 ? 10.758 3.503 -11.063 1.00 77.50 77 LYS A O 1
ATOM 664 N N . GLY A 1 78 ? 10.203 4.664 -9.229 1.00 73.12 78 GLY A N 1
ATOM 665 C CA . GLY A 1 78 ? 11.425 4.357 -8.472 1.00 73.12 78 GLY A CA 1
ATOM 666 C C . GLY A 1 78 ? 11.629 2.865 -8.160 1.00 73.12 78 GLY A C 1
ATOM 667 O O . GLY A 1 78 ? 12.756 2.394 -7.978 1.00 73.12 78 GLY A O 1
ATOM 668 N N . ARG A 1 79 ? 10.552 2.074 -8.090 1.00 69.56 79 ARG A N 1
ATOM 669 C CA . ARG A 1 79 ? 10.638 0.616 -7.901 1.00 69.56 79 ARG A CA 1
ATOM 670 C C . ARG A 1 79 ? 11.111 -0.089 -9.181 1.00 69.56 79 ARG A C 1
ATOM 672 O O . ARG A 1 79 ? 11.882 -1.049 -9.094 1.00 69.56 79 ARG A O 1
ATOM 679 N N . LYS A 1 80 ? 10.690 0.401 -10.356 1.00 65.75 80 LYS A N 1
ATOM 680 C CA . LYS A 1 80 ? 11.145 -0.089 -11.671 1.00 65.75 80 LYS A CA 1
ATOM 681 C C . LYS A 1 80 ? 12.651 0.169 -11.844 1.00 65.75 80 LYS A C 1
ATOM 683 O O . LYS A 1 80 ? 13.386 -0.773 -12.135 1.00 65.75 80 LYS A O 1
ATOM 688 N N . THR A 1 81 ? 13.124 1.379 -11.527 1.00 62.00 81 THR A N 1
ATOM 689 C CA . THR A 1 81 ? 14.550 1.756 -11.635 1.00 62.00 81 THR A CA 1
ATOM 690 C C . THR A 1 81 ? 15.464 1.022 -10.649 1.00 62.00 81 THR A C 1
ATOM 692 O O . THR A 1 81 ? 16.564 0.610 -11.007 1.00 62.00 81 THR A O 1
ATOM 695 N N . ARG A 1 82 ? 15.029 0.784 -9.402 1.00 63.44 82 ARG A N 1
ATOM 696 C CA . ARG A 1 82 ? 15.811 -0.018 -8.438 1.00 63.44 82 ARG A CA 1
ATOM 697 C C . ARG A 1 82 ? 15.996 -1.462 -8.897 1.00 63.44 82 ARG A C 1
ATOM 699 O O . ARG A 1 82 ? 17.062 -2.041 -8.693 1.00 63.44 82 ARG A O 1
ATOM 706 N N . LYS A 1 83 ? 14.971 -2.050 -9.518 1.00 65.25 83 LYS A N 1
ATOM 707 C CA . LYS A 1 83 ? 15.047 -3.415 -10.048 1.00 65.25 83 LYS A CA 1
ATOM 708 C C . LYS A 1 83 ? 16.007 -3.497 -11.236 1.00 65.25 83 LYS A C 1
ATOM 710 O O . LYS A 1 83 ? 16.829 -4.409 -11.264 1.00 65.25 83 LYS A O 1
ATOM 715 N N . THR A 1 84 ? 15.944 -2.541 -12.165 1.00 62.88 84 THR A N 1
ATOM 716 C CA . THR A 1 84 ? 16.877 -2.478 -13.302 1.00 62.88 84 THR A CA 1
ATOM 717 C C . THR A 1 84 ? 18.304 -2.200 -12.844 1.00 62.88 84 THR A C 1
ATOM 719 O O . THR A 1 84 ? 19.204 -2.888 -13.301 1.00 62.88 84 THR A O 1
ATOM 722 N N . ARG A 1 85 ? 18.524 -1.306 -11.869 1.00 67.00 85 ARG A N 1
ATOM 723 C CA . ARG A 1 85 ? 19.849 -1.082 -11.262 1.00 67.00 85 ARG A CA 1
ATOM 724 C C . ARG A 1 85 ? 20.422 -2.333 -10.603 1.00 67.00 85 ARG A C 1
ATOM 726 O O . ARG A 1 85 ? 21.586 -2.632 -10.823 1.00 67.00 85 ARG A O 1
ATOM 733 N N . LYS A 1 86 ? 19.631 -3.086 -9.828 1.00 71.00 86 LYS A N 1
ATOM 734 C CA . LYS A 1 86 ? 20.097 -4.352 -9.228 1.00 71.00 86 LYS A CA 1
ATOM 735 C C . LYS A 1 86 ? 20.497 -5.375 -10.292 1.00 71.00 86 LYS A C 1
ATOM 737 O O . LYS A 1 86 ? 21.538 -6.006 -10.152 1.00 71.00 86 LYS A O 1
ATOM 742 N N . LEU A 1 87 ? 19.702 -5.502 -11.358 1.00 74.31 87 LEU A N 1
ATOM 743 C CA . LEU A 1 87 ? 20.031 -6.367 -12.493 1.00 74.31 87 LEU A CA 1
ATOM 744 C C . LEU A 1 87 ? 21.305 -5.887 -13.203 1.00 74.31 87 LEU A C 1
ATOM 746 O O . LEU A 1 87 ? 22.223 -6.677 -13.384 1.00 74.31 87 LEU A O 1
ATOM 750 N N . LEU A 1 88 ? 21.410 -4.593 -13.506 1.00 72.81 88 LEU A N 1
ATOM 751 C CA . LEU A 1 88 ? 22.580 -3.985 -14.140 1.00 72.81 88 LEU A CA 1
ATOM 752 C C . LEU A 1 88 ? 23.852 -4.192 -13.305 1.00 72.81 88 LEU A C 1
ATOM 754 O O . LEU A 1 88 ? 24.863 -4.624 -13.841 1.00 72.81 88 LEU A O 1
ATOM 758 N N . MET A 1 89 ? 23.791 -3.962 -11.990 1.00 74.12 89 MET A N 1
ATOM 759 C CA . MET A 1 89 ? 24.912 -4.219 -11.081 1.00 74.12 89 MET A CA 1
ATOM 760 C C . MET A 1 89 ? 25.289 -5.702 -11.058 1.00 74.12 89 MET A C 1
ATOM 762 O O . MET A 1 89 ? 26.470 -6.020 -11.113 1.00 74.12 89 MET A O 1
ATOM 766 N N . SER A 1 90 ? 24.316 -6.620 -11.043 1.00 76.12 90 SER A N 1
ATOM 767 C CA . SER A 1 90 ? 24.610 -8.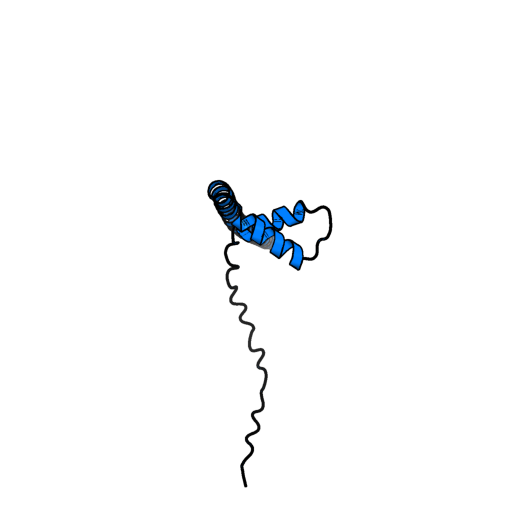059 -11.103 1.00 76.12 90 SER A CA 1
ATOM 768 C C . SER A 1 90 ? 25.256 -8.482 -12.427 1.00 76.12 90 SER A C 1
ATOM 770 O O . SER A 1 90 ? 26.175 -9.296 -12.415 1.00 76.12 90 SER A O 1
ATOM 772 N N . VAL A 1 91 ? 24.841 -7.885 -13.550 1.00 83.31 91 VAL A N 1
ATOM 773 C CA . VAL A 1 91 ? 25.435 -8.126 -14.873 1.00 83.31 91 VAL A CA 1
ATOM 774 C C . VAL A 1 91 ? 26.854 -7.568 -14.925 1.00 83.31 91 VAL A C 1
ATOM 776 O O . VAL A 1 91 ? 27.755 -8.288 -15.329 1.00 83.31 91 VAL A O 1
ATOM 779 N N . ILE A 1 92 ? 27.080 -6.339 -14.450 1.00 81.75 92 ILE A N 1
ATOM 780 C CA . ILE A 1 92 ? 28.416 -5.723 -14.389 1.00 81.75 92 ILE A CA 1
ATOM 781 C C . ILE A 1 92 ? 29.364 -6.532 -13.496 1.00 81.75 92 ILE A C 1
ATOM 783 O O . ILE A 1 92 ? 30.526 -6.732 -13.838 1.00 81.75 92 ILE A O 1
ATOM 787 N N . LEU A 1 93 ? 28.892 -7.014 -12.345 1.00 81.19 93 LEU A N 1
ATOM 788 C CA . LEU A 1 93 ? 29.701 -7.853 -11.462 1.00 81.19 93 LEU A CA 1
ATOM 789 C C . LEU A 1 93 ? 30.019 -9.209 -12.106 1.00 81.19 93 LEU A C 1
ATOM 791 O O . LEU A 1 93 ? 31.141 -9.696 -11.975 1.00 81.19 93 LEU A O 1
ATOM 795 N N . LEU A 1 94 ? 29.071 -9.798 -12.841 1.00 79.81 94 LEU A N 1
ATOM 796 C CA . LEU A 1 94 ? 29.285 -11.043 -13.576 1.00 79.81 94 LEU A CA 1
ATOM 797 C C . LEU A 1 94 ? 30.265 -10.858 -14.744 1.00 79.81 94 LEU A C 1
ATOM 799 O O . LEU A 1 94 ? 31.167 -11.675 -14.904 1.00 79.81 94 LEU A O 1
ATOM 803 N N . THR A 1 95 ? 30.152 -9.775 -15.517 1.00 75.69 95 THR A N 1
ATOM 804 C CA . THR A 1 95 ? 31.080 -9.479 -16.621 1.00 75.69 95 THR A CA 1
ATOM 805 C C . THR A 1 95 ? 32.480 -9.167 -16.111 1.00 75.69 95 THR A C 1
ATOM 807 O O . THR A 1 95 ? 33.440 -9.714 -16.645 1.00 75.69 95 THR A O 1
ATOM 810 N N . LYS A 1 96 ? 32.621 -8.389 -15.028 1.00 80.44 96 LYS A N 1
ATOM 811 C CA . LYS A 1 96 ? 33.918 -8.187 -14.357 1.00 80.44 96 LYS A CA 1
ATOM 812 C C . LYS A 1 96 ? 34.519 -9.511 -13.886 1.00 80.44 96 LYS A C 1
ATOM 814 O O . LYS A 1 96 ? 35.703 -9.746 -14.099 1.00 80.44 96 LYS A O 1
ATOM 819 N N . LYS A 1 97 ? 33.708 -10.402 -13.308 1.00 81.31 97 LYS A N 1
ATOM 820 C CA . LYS A 1 97 ? 34.156 -11.730 -12.864 1.00 81.31 97 LYS A CA 1
ATOM 821 C C . LYS A 1 97 ? 34.608 -12.618 -14.026 1.00 81.31 97 LYS A C 1
ATOM 823 O O . LYS A 1 97 ? 35.571 -13.350 -13.857 1.00 81.31 97 LYS A O 1
ATOM 828 N N . ILE A 1 98 ? 33.946 -12.555 -15.182 1.00 76.88 98 ILE A N 1
ATOM 829 C CA . ILE A 1 98 ? 34.330 -13.302 -16.395 1.00 76.88 98 ILE A CA 1
ATOM 830 C C . ILE A 1 98 ? 35.611 -12.727 -17.012 1.00 76.88 98 ILE A C 1
ATOM 832 O O . ILE A 1 98 ? 36.498 -13.487 -17.390 1.00 76.88 98 ILE A O 1
ATOM 836 N N . LEU A 1 99 ? 35.737 -11.398 -17.073 1.00 67.31 99 LEU A N 1
ATOM 837 C CA . LEU A 1 99 ? 36.929 -10.715 -17.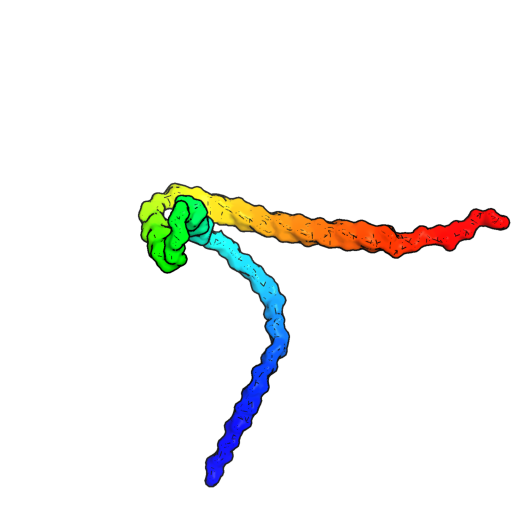584 1.00 67.31 99 LEU A CA 1
ATOM 838 C C . LEU A 1 99 ? 38.168 -10.997 -16.724 1.00 67.31 99 LEU A C 1
ATOM 840 O O . LEU A 1 99 ? 39.236 -11.230 -17.274 1.00 67.31 99 LEU A O 1
ATOM 844 N N . LEU A 1 100 ? 38.009 -11.070 -15.400 1.00 62.84 100 LEU A N 1
ATOM 845 C CA . LEU A 1 100 ? 39.068 -11.466 -14.460 1.00 62.84 100 LEU A CA 1
ATOM 846 C C . LEU A 1 100 ? 39.410 -12.967 -14.507 1.00 62.84 100 LEU A C 1
ATOM 848 O O . LEU A 1 100 ? 40.406 -13.377 -13.922 1.00 62.84 100 LEU A O 1
ATOM 852 N N . LYS A 1 101 ? 38.589 -13.794 -15.171 1.00 61.75 101 LYS A N 1
ATOM 853 C CA . LYS A 1 101 ? 38.788 -15.247 -15.306 1.00 61.75 101 LYS A CA 1
ATOM 854 C C . LYS A 1 101 ? 39.336 -15.665 -16.672 1.00 61.75 101 LYS A C 1
ATOM 856 O O . LYS A 1 101 ? 39.497 -16.862 -16.899 1.00 61.75 101 LYS A O 1
ATOM 861 N N . LYS A 1 102 ? 39.599 -14.720 -17.585 1.00 54.75 102 LYS A N 1
ATOM 862 C CA . LYS A 1 102 ? 40.327 -15.023 -18.822 1.00 54.75 102 LYS A CA 1
ATOM 863 C C . LYS A 1 102 ? 41.801 -15.264 -18.467 1.00 54.75 102 LYS A C 1
ATOM 865 O O . LYS A 1 102 ? 42.409 -14.361 -17.893 1.00 54.75 102 LYS A O 1
ATOM 870 N N . PRO A 1 103 ? 42.387 -16.435 -18.775 1.00 58.47 103 PRO A N 1
ATOM 871 C CA . PRO A 1 103 ? 43.832 -16.587 -18.689 1.00 58.47 103 PRO A CA 1
ATOM 872 C C . PRO A 1 103 ? 44.476 -15.589 -19.659 1.00 58.47 103 PRO A C 1
ATOM 874 O O . PRO A 1 103 ? 44.013 -15.437 -20.793 1.00 58.47 103 PRO A O 1
ATOM 877 N N . GLN A 1 104 ? 45.504 -14.878 -19.192 1.00 60.28 104 GLN A N 1
ATOM 878 C CA . GLN A 1 104 ? 46.378 -14.082 -20.057 1.00 60.28 104 GLN A CA 1
ATOM 879 C C . GLN A 1 104 ? 46.875 -14.991 -21.195 1.00 60.28 104 GLN A C 1
ATOM 881 O O . GLN A 1 104 ? 47.220 -16.141 -20.903 1.00 60.28 104 GLN A O 1
ATOM 886 N N . PRO A 1 105 ? 46.897 -14.550 -22.467 1.00 55.81 105 PRO A N 1
ATOM 887 C CA . PRO A 1 105 ? 47.459 -15.371 -23.526 1.00 55.81 105 PRO A CA 1
ATOM 888 C C . PRO A 1 105 ? 48.949 -15.580 -23.242 1.00 55.81 105 PRO A C 1
ATOM 890 O O . PRO A 1 105 ? 49.761 -14.670 -23.385 1.00 55.81 105 PRO A O 1
ATOM 893 N N . ILE A 1 106 ? 49.299 -16.796 -22.823 1.00 56.78 106 ILE A N 1
ATOM 894 C CA . ILE A 1 106 ? 50.663 -17.309 -22.886 1.00 56.78 106 ILE A CA 1
ATOM 895 C C . ILE A 1 106 ? 50.927 -17.568 -24.371 1.00 56.78 106 ILE A C 1
ATOM 897 O O . ILE A 1 106 ? 50.629 -18.636 -24.895 1.00 56.78 106 ILE A O 1
ATOM 901 N N . ALA A 1 107 ? 51.416 -16.552 -25.064 1.00 48.59 107 ALA A N 1
ATOM 902 C CA . ALA A 1 107 ? 52.097 -16.696 -26.340 1.00 48.59 107 ALA A CA 1
ATOM 903 C C . ALA A 1 107 ? 53.378 -15.870 -26.190 1.00 48.59 107 ALA A C 1
ATOM 905 O O . ALA A 1 107 ? 53.334 -14.646 -26.211 1.00 48.59 107 ALA A O 1
ATOM 906 N N . MET A 1 108 ? 54.489 -16.476 -25.756 1.00 50.41 108 MET A N 1
ATOM 907 C CA . MET A 1 108 ? 55.440 -17.107 -26.683 1.00 50.41 108 MET A CA 1
ATOM 908 C C . MET A 1 108 ? 55.562 -16.281 -27.961 1.00 50.41 108 MET A C 1
ATOM 910 O O . MET A 1 108 ? 54.997 -16.624 -28.994 1.00 50.41 108 MET A O 1
ATOM 914 N N . ILE A 1 109 ? 56.273 -15.164 -27.862 1.00 53.53 109 ILE A N 1
ATOM 915 C CA . ILE A 1 109 ? 56.809 -14.458 -29.015 1.00 53.53 109 ILE A CA 1
ATOM 916 C C . ILE A 1 109 ? 58.291 -14.215 -28.713 1.00 53.53 109 ILE A C 1
ATOM 918 O O . ILE A 1 109 ? 58.615 -13.501 -27.766 1.00 53.53 109 ILE A O 1
ATOM 922 N N . LEU A 1 110 ? 59.125 -14.834 -29.559 1.00 48.41 110 LEU A N 1
ATOM 923 C CA . LEU A 1 110 ? 60.563 -14.634 -29.797 1.00 48.41 110 LEU A CA 1
ATOM 924 C C . LEU A 1 110 ? 61.544 -15.379 -28.872 1.00 48.41 110 LEU A C 1
ATOM 926 O O . LEU A 1 110 ? 62.103 -14.813 -27.935 1.00 48.41 110 LEU A O 1
ATOM 930 N N . SER A 1 111 ? 61.795 -16.645 -29.228 1.00 45.88 111 SER A N 1
ATOM 931 C CA . SER A 1 111 ? 63.159 -17.190 -29.304 1.00 45.88 111 SER A CA 1
ATOM 932 C C . SER A 1 111 ? 63.612 -17.185 -30.759 1.00 45.88 111 SER A C 1
ATOM 934 O O . SER A 1 111 ? 62.720 -17.175 -31.639 1.00 45.88 111 SER A O 1
#

Sequence (111 aa):
MAELRVFQYSFQSETLKVLKKRKRESNPFFLFRNDMREKAQKKLKMTELSKMASDSWKLLSEEDKAKWKRLIEIYNKGRKTRKTRKLLMSVILLTKKILLKKPQPIAMILS

Organism: Rhizophagus irregularis (strain DAOM 181602 / DAOM 197198 / MUCL 43194) (NCBI:txid747089)

pLDDT: mean 74.4, std 12.89, range [45.88, 92.0]

Radius of gyration: 27.48 Å; chains: 1; bounding box: 85×72×49 Å

Secondary structure (DSSP, 8-state):
--------------------PPPPPPPHHHHHHHHHHHH-SS---HHHHHHHHHHHHHHS-HHHHHHHHHHHHHHHHHHHHHHHHHHHHHHHHHHHHHHTTSPP-------

InterPro domains:
  IPR009071 High mobility group box domain [PF00505] (23-73)
  IPR009071 High mobility group box domain [PS50118] (22-73)
  IPR009071 High mobility group box domain [SM00398] (21-88)
  IPR036910 High mobility group box domain superfamily [G3DSA:1.10.30.10] (12-89)
  IPR036910 High mobility group box domain superfamily [SSF47095] (14-74)